Protein AF-A0A9P1CWL3-F1 (afdb_monomer_lite)

Sequ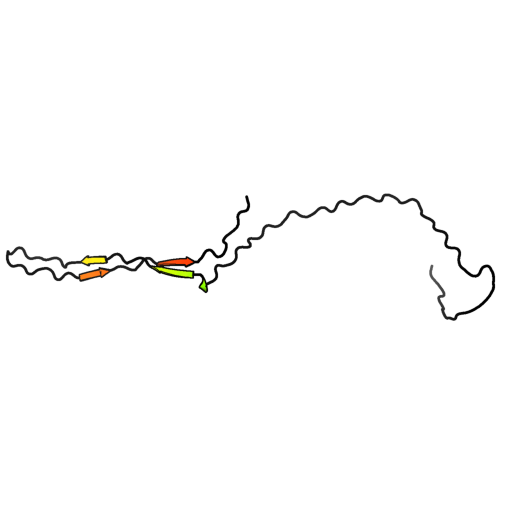ence (109 aa):
QRHPWFAAKAGQQADADSDCHPKCAWDCGEPECSKSCKAVCQPPKCFTACNKPQEQDCRHVCKDPKCAVVCPAQNCESEHCPPPDCETVCGEPVCHLECGQSHGVRDHL

Radius of gyration: 47.69 Å; chains: 1; bounding box: 66×41×135 Å

Structure (mmCIF, N/CA/C/O backbone):
data_AF-A0A9P1CWL3-F1
#
_entry.id   AF-A0A9P1CWL3-F1
#
loop_
_atom_site.group_PDB
_atom_site.id
_atom_site.type_symbol
_atom_site.label_atom_id
_atom_site.label_alt_id
_atom_site.label_comp_id
_atom_site.label_asym_id
_atom_site.label_entity_id
_atom_site.label_seq_id
_atom_site.pdbx_PDB_ins_code
_atom_site.Cartn_x
_atom_site.Cartn_y
_atom_site.Cartn_z
_atom_site.occupancy
_atom_site.B_iso_or_equiv
_atom_site.auth_seq_id
_atom_site.auth_comp_id
_atom_site.auth_asym_id
_atom_site.auth_atom_id
_atom_site.pdbx_PDB_model_num
ATOM 1 N N . GLN A 1 1 ? -25.200 31.271 81.324 1.00 38.81 1 GLN A N 1
ATOM 2 C CA . GLN A 1 1 ? -23.869 30.741 80.952 1.00 38.81 1 GLN A CA 1
ATOM 3 C C . GLN A 1 1 ? -23.754 29.343 81.553 1.00 38.81 1 GLN A C 1
ATOM 5 O O . GLN A 1 1 ? -24.234 29.187 82.665 1.00 38.81 1 GLN A O 1
ATOM 10 N N . ARG A 1 2 ? -23.202 28.369 80.804 1.00 42.53 2 ARG A N 1
ATOM 11 C CA . ARG A 1 2 ? -22.464 27.161 81.261 1.00 42.53 2 ARG A CA 1
ATOM 12 C C . ARG A 1 2 ? -22.449 26.936 82.799 1.00 42.53 2 ARG A C 1
ATOM 14 O O . ARG A 1 2 ? -21.961 27.807 83.507 1.00 42.53 2 ARG A O 1
ATOM 21 N N . HIS A 1 3 ? -22.851 25.784 83.350 1.00 42.88 3 HIS A N 1
ATOM 22 C CA . HIS A 1 3 ? -22.120 24.509 83.192 1.00 42.88 3 HIS A CA 1
ATOM 23 C C . HIS A 1 3 ? -22.843 23.271 83.798 1.00 42.88 3 HIS A C 1
ATOM 25 O O . HIS A 1 3 ? -23.874 23.445 84.442 1.00 42.88 3 HIS A O 1
ATOM 31 N N . PRO A 1 4 ? -22.349 22.034 83.549 1.00 60.41 4 PRO A N 1
ATOM 32 C CA . PRO A 1 4 ? -23.068 20.771 83.768 1.00 60.41 4 PRO A CA 1
ATOM 33 C C . PRO A 1 4 ? -22.720 20.141 85.127 1.00 60.41 4 PRO A C 1
ATOM 35 O O . PRO A 1 4 ? -21.962 20.729 85.886 1.00 60.41 4 PRO A O 1
ATOM 38 N N . TRP A 1 5 ? -23.126 18.886 85.354 1.00 45.34 5 TRP A N 1
ATOM 39 C CA . TRP A 1 5 ? -22.224 17.883 85.944 1.00 45.34 5 TRP A CA 1
ATOM 40 C C . TRP A 1 5 ? -22.620 16.470 85.481 1.00 45.34 5 TRP A C 1
ATOM 42 O O . TRP A 1 5 ? -23.557 15.863 85.990 1.00 45.34 5 TRP A O 1
ATOM 52 N N . PHE A 1 6 ? -21.909 15.951 84.475 1.00 54.50 6 PHE A N 1
ATOM 53 C CA . PHE A 1 6 ? -21.945 14.527 84.142 1.00 54.50 6 PHE A CA 1
ATOM 54 C C . PHE A 1 6 ? -21.059 13.764 85.133 1.00 54.50 6 PHE A C 1
ATOM 56 O O . PHE A 1 6 ? -19.874 14.070 85.244 1.00 54.50 6 PHE A O 1
ATOM 63 N N . ALA A 1 7 ? -21.592 12.718 85.760 1.00 45.28 7 ALA A N 1
ATOM 64 C CA . ALA A 1 7 ? -20.805 11.627 86.330 1.00 45.28 7 ALA A CA 1
ATOM 65 C C . ALA A 1 7 ? -21.642 10.342 86.259 1.00 45.28 7 ALA A C 1
ATOM 67 O O . ALA A 1 7 ? -22.795 10.330 86.680 1.00 45.28 7 ALA A O 1
ATOM 68 N N . ALA A 1 8 ? -21.090 9.279 85.676 1.00 60.75 8 ALA A N 1
ATOM 69 C CA . ALA A 1 8 ? -21.803 8.028 85.411 1.00 60.75 8 ALA A CA 1
ATOM 70 C C . ALA A 1 8 ? -21.158 6.841 86.139 1.00 60.75 8 ALA A C 1
ATOM 72 O O . ALA A 1 8 ? -19.950 6.880 86.371 1.00 60.75 8 ALA A O 1
ATOM 73 N N . LYS A 1 9 ? -21.971 5.793 86.387 1.00 47.41 9 LYS A N 1
ATOM 74 C CA . LYS A 1 9 ? -21.689 4.345 86.623 1.00 47.41 9 LYS A CA 1
ATOM 75 C C . LYS A 1 9 ? -22.534 3.815 87.803 1.00 47.41 9 LYS A C 1
ATOM 77 O O . LYS A 1 9 ? -22.712 4.546 88.763 1.00 47.41 9 LYS A O 1
ATOM 82 N N . ALA A 1 10 ? -22.991 2.559 87.871 1.00 48.41 10 ALA A N 1
ATOM 83 C CA . ALA A 1 10 ? -23.353 1.528 86.877 1.00 48.41 10 ALA A CA 1
ATOM 84 C C . ALA A 1 10 ? -23.975 0.327 87.643 1.00 48.41 10 ALA A C 1
ATOM 86 O O . ALA A 1 10 ? -23.469 0.018 88.717 1.00 48.41 10 ALA A O 1
ATOM 87 N N . GLY A 1 11 ? -24.967 -0.394 87.088 1.00 41.88 11 GLY A N 1
ATOM 88 C CA . GLY A 1 11 ? -25.319 -1.757 87.554 1.00 41.88 11 GLY A CA 1
ATOM 89 C C . GLY A 1 11 ? -26.810 -2.129 87.690 1.00 41.88 11 GLY A C 1
ATOM 90 O O . GLY A 1 11 ? -27.489 -1.650 88.590 1.00 41.88 11 GLY A O 1
ATOM 91 N N . GLN A 1 12 ? -27.257 -3.052 86.824 1.00 48.59 12 GLN A N 1
ATOM 92 C CA . GLN A 1 12 ? -28.286 -4.109 87.007 1.00 48.59 12 GLN A CA 1
ATOM 93 C C . GLN A 1 12 ? -28.410 -4.672 88.456 1.00 48.59 12 GLN A C 1
ATOM 95 O O . GLN A 1 12 ? -27.412 -4.644 89.168 1.00 48.59 12 GLN A O 1
ATOM 100 N N . GLN A 1 13 ? -29.437 -5.412 88.924 1.00 51.81 13 GLN A N 1
ATOM 101 C CA . GLN A 1 13 ? -30.884 -5.698 88.663 1.00 51.81 13 GLN A CA 1
ATOM 102 C C . GLN A 1 13 ? -31.193 -6.979 89.513 1.00 51.81 13 GLN A C 1
ATOM 104 O O . GLN A 1 13 ? -30.252 -7.722 89.783 1.00 51.81 13 GLN A O 1
ATOM 109 N N . ALA A 1 14 ? -32.376 -7.378 89.999 1.00 47.44 14 ALA A N 1
ATOM 110 C CA . ALA A 1 14 ? -33.790 -6.962 89.915 1.00 47.44 14 ALA A CA 1
ATOM 111 C C . ALA A 1 14 ? -34.388 -6.924 91.365 1.00 47.44 14 ALA A C 1
ATOM 113 O O . ALA A 1 14 ? -33.604 -6.769 92.297 1.00 47.44 14 ALA A O 1
ATOM 114 N N . ASP A 1 15 ? -35.684 -7.036 91.704 1.00 47.91 15 ASP A N 1
ATOM 115 C CA . ASP A 1 15 ? -36.959 -7.204 90.978 1.00 47.91 15 ASP A CA 1
ATOM 116 C C . ASP A 1 15 ? -38.079 -6.565 91.833 1.00 47.91 15 ASP A C 1
ATOM 118 O O . ASP A 1 15 ? -38.068 -6.714 93.058 1.00 47.91 15 ASP A O 1
ATOM 122 N N . ALA A 1 16 ? -39.020 -5.846 91.220 1.00 49.38 16 ALA A N 1
ATOM 123 C CA . ALA A 1 16 ? -40.204 -5.320 91.897 1.00 49.38 16 ALA A CA 1
ATOM 124 C C . ALA A 1 16 ? -41.386 -5.370 90.926 1.00 49.3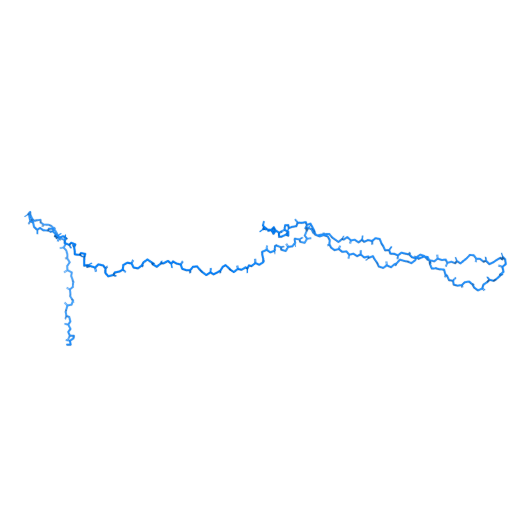8 16 ALA A C 1
ATOM 126 O O . ALA A 1 16 ? -41.456 -4.620 89.952 1.00 49.38 16 ALA A O 1
ATOM 127 N N . ASP A 1 17 ? -42.285 -6.309 91.204 1.00 57.16 17 ASP A N 1
ATOM 128 C CA . ASP A 1 17 ? -43.541 -6.499 90.496 1.00 57.16 17 ASP A CA 1
ATOM 129 C C . ASP A 1 17 ? -44.369 -5.199 90.460 1.00 57.16 17 ASP A C 1
ATOM 131 O O . ASP A 1 17 ? -44.503 -4.498 91.464 1.00 57.16 17 ASP A O 1
ATOM 135 N N . SER A 1 18 ? -44.949 -4.913 89.292 1.00 61.22 18 SER A N 1
ATOM 136 C CA . SER A 1 18 ? -45.653 -3.676 88.904 1.00 61.22 18 SER A CA 1
ATOM 137 C C . SER A 1 18 ? -44.816 -2.370 88.802 1.00 61.22 18 SER A C 1
ATOM 139 O O . SER A 1 18 ? -44.186 -1.903 89.739 1.00 61.22 18 SER A O 1
ATOM 141 N N . ASP A 1 19 ? -44.899 -1.731 87.622 1.00 63.59 19 ASP A N 1
ATOM 142 C CA . ASP A 1 19 ? -44.419 -0.367 87.284 1.00 63.59 19 ASP A CA 1
ATOM 143 C C . ASP A 1 19 ? -42.902 -0.118 87.058 1.00 63.59 19 ASP A C 1
ATOM 145 O O . ASP A 1 19 ? -42.446 1.022 87.071 1.00 63.59 19 ASP A O 1
ATOM 149 N N . CYS A 1 20 ? -42.105 -1.147 86.729 1.00 56.62 20 CYS A N 1
ATOM 150 C CA . CYS A 1 20 ? -40.675 -0.985 86.373 1.00 56.62 20 CYS A CA 1
ATOM 151 C C . CYS A 1 20 ? -40.326 -0.925 84.864 1.00 56.62 20 CYS A C 1
ATOM 153 O O . CYS A 1 20 ? -39.148 -0.811 84.523 1.00 56.62 20 CYS A O 1
ATOM 155 N N . HIS A 1 21 ? -41.297 -0.972 83.944 1.00 61.19 21 HIS A N 1
ATOM 156 C CA . HIS A 1 21 ? -41.040 -0.855 82.497 1.00 61.19 21 HIS A CA 1
ATOM 157 C C . HIS A 1 21 ? -41.501 0.509 81.950 1.00 61.19 21 HIS A C 1
ATOM 159 O O . HIS A 1 21 ? -42.667 0.864 82.140 1.00 61.19 21 HIS A O 1
ATOM 165 N N . PRO A 1 22 ? -40.642 1.276 81.244 1.00 61.88 22 PRO A N 1
ATOM 166 C CA . PRO A 1 22 ? -41.016 2.590 80.731 1.00 61.88 22 PRO A CA 1
ATOM 167 C C . PRO A 1 22 ? -42.110 2.469 79.665 1.00 61.88 22 PRO A C 1
ATOM 169 O O . PRO A 1 22 ? -41.971 1.738 78.684 1.00 61.88 22 PRO A O 1
ATOM 172 N N . LYS A 1 23 ? -43.202 3.220 79.836 1.00 69.81 23 LYS A N 1
ATOM 173 C CA . LYS A 1 23 ? -44.286 3.288 78.850 1.00 69.81 23 LYS A CA 1
ATOM 174 C C . LYS A 1 23 ? -43.893 4.255 77.737 1.00 69.81 23 LYS A C 1
ATOM 176 O O . LYS A 1 23 ? -43.918 5.468 77.928 1.00 69.81 23 LYS A O 1
ATOM 181 N N . CYS A 1 24 ? -43.527 3.719 76.576 1.00 68.62 24 CYS A N 1
ATOM 182 C CA . CYS A 1 24 ? -43.246 4.524 75.391 1.00 68.62 24 CYS A CA 1
ATOM 183 C C . CYS A 1 24 ? -44.527 5.212 74.899 1.00 68.62 24 CYS A C 1
ATOM 185 O O . CYS A 1 24 ? -45.464 4.540 74.469 1.00 68.62 24 CYS A O 1
ATOM 187 N N . ALA A 1 25 ? -44.546 6.544 74.922 1.00 68.62 25 ALA A N 1
ATOM 188 C CA . ALA A 1 25 ? -45.522 7.348 74.200 1.00 68.62 25 ALA A CA 1
ATOM 189 C C . ALA A 1 25 ? -44.903 7.801 72.872 1.00 68.62 25 ALA A C 1
ATOM 191 O O . ALA A 1 25 ? -43.782 8.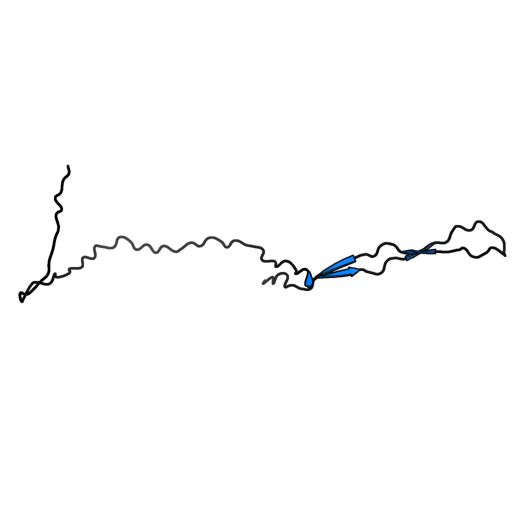310 72.854 1.00 68.62 25 ALA A O 1
ATOM 192 N N . TRP A 1 26 ? -45.627 7.611 71.771 1.00 61.81 26 TRP A N 1
ATOM 193 C CA . TRP A 1 26 ? -45.235 8.117 70.459 1.00 61.81 26 TRP A CA 1
ATOM 194 C C . TRP A 1 26 ? -45.965 9.431 70.207 1.00 61.81 26 TRP A C 1
ATOM 196 O O . TRP A 1 26 ? -47.176 9.426 69.996 1.00 61.81 26 TRP A O 1
ATOM 206 N N . ASP A 1 27 ? -45.228 10.539 70.225 1.00 65.69 27 ASP A N 1
ATOM 207 C CA . ASP A 1 27 ? -45.702 11.801 69.668 1.00 65.69 27 ASP A CA 1
ATOM 208 C C . ASP A 1 27 ? -45.222 11.904 68.218 1.00 65.69 27 ASP A C 1
ATOM 210 O O . ASP A 1 27 ? -44.023 11.976 67.940 1.00 65.69 27 ASP A O 1
ATOM 214 N N . CYS A 1 28 ? -46.169 11.856 67.287 1.00 61.19 28 CYS A N 1
ATOM 215 C CA . CYS A 1 28 ? -45.927 12.198 65.896 1.00 61.19 28 CYS A CA 1
ATOM 216 C C . CYS A 1 28 ? -46.397 13.636 65.683 1.00 61.19 28 CYS A C 1
ATOM 218 O O . CYS A 1 28 ? -47.505 13.848 65.189 1.00 61.19 28 CYS A O 1
ATOM 220 N N . GLY A 1 29 ? -45.559 14.607 66.058 1.00 66.06 29 GLY A N 1
ATOM 221 C CA . GLY A 1 29 ? -45.770 16.007 65.693 1.00 66.06 29 GLY A CA 1
ATOM 222 C C . GLY A 1 29 ? -46.044 16.158 64.191 1.00 66.06 29 GLY A C 1
ATOM 223 O O . GLY A 1 29 ? -45.541 15.377 63.377 1.00 66.06 29 GLY A O 1
ATOM 224 N N . GLU A 1 30 ? -46.874 17.137 63.826 1.00 66.44 30 GLU A N 1
ATOM 225 C CA . GLU A 1 30 ? -47.387 17.283 62.461 1.00 66.44 30 GLU A CA 1
ATOM 226 C C . GLU A 1 30 ? -46.249 17.353 61.422 1.00 66.44 30 GLU A C 1
ATOM 228 O O . GLU A 1 30 ? -45.390 18.238 61.499 1.00 66.44 30 GLU A O 1
ATOM 233 N N . PRO A 1 31 ? -46.201 16.424 60.445 1.00 64.25 31 PRO A N 1
ATOM 234 C CA . PRO A 1 31 ? -45.110 16.373 59.486 1.00 64.25 31 PRO A CA 1
ATOM 235 C C . PRO A 1 31 ? -45.247 17.498 58.454 1.00 64.25 31 PRO A C 1
ATOM 237 O O . PRO A 1 31 ? -45.925 17.356 57.433 1.00 64.25 31 PRO A O 1
ATOM 240 N N . GLU A 1 32 ? -44.538 18.599 58.700 1.00 64.88 32 GLU A N 1
ATOM 241 C CA . GLU A 1 32 ? -44.274 19.675 57.738 1.00 64.88 32 GLU A CA 1
ATOM 242 C C . GLU A 1 32 ? -43.668 19.110 56.432 1.00 64.88 32 GLU A C 1
ATOM 244 O O . GLU A 1 32 ? -42.458 18.948 56.278 1.00 64.88 32 GLU A O 1
ATOM 249 N N . CYS A 1 33 ? -44.546 18.826 55.466 1.00 62.44 33 CYS A N 1
ATOM 250 C CA . CYS A 1 33 ? -44.269 18.520 54.061 1.00 62.44 33 CYS A CA 1
ATOM 251 C C . CYS A 1 33 ? -43.217 17.429 53.749 1.00 62.44 33 CYS A C 1
ATOM 253 O O . CYS A 1 33 ? -42.059 17.721 53.439 1.00 62.44 33 CYS A O 1
ATOM 255 N N . SER A 1 34 ? -43.673 16.188 53.541 1.00 62.19 34 SER A N 1
ATOM 256 C CA . SER A 1 34 ? -42.934 15.188 52.751 1.00 62.19 34 SER A CA 1
ATOM 257 C C . SER A 1 34 ? -42.927 15.554 51.252 1.00 62.19 34 SER A C 1
ATOM 259 O O . SER A 1 34 ? -43.635 14.950 50.439 1.00 62.19 34 SER A O 1
ATOM 261 N N . LYS A 1 35 ? -42.152 16.574 50.857 1.00 62.31 35 LYS A N 1
ATOM 262 C CA . LYS A 1 35 ? -42.005 16.950 49.441 1.00 62.31 35 LYS A CA 1
ATOM 263 C C . LYS A 1 35 ? -41.343 15.800 48.684 1.00 62.31 35 LYS A C 1
ATOM 265 O O . LYS A 1 35 ? -40.185 15.471 48.924 1.00 62.31 35 LYS A O 1
ATOM 270 N N . SER A 1 36 ? -42.086 15.193 47.758 1.00 67.81 36 SER A N 1
ATOM 271 C CA . SER A 1 36 ? -41.579 14.135 46.883 1.00 67.81 36 SER A CA 1
ATOM 272 C C . SER A 1 36 ? -40.530 14.707 45.924 1.00 67.81 36 SER A C 1
ATOM 274 O O . SER A 1 36 ? -40.847 15.238 44.858 1.00 67.81 36 SER A O 1
ATOM 276 N N . CYS A 1 37 ? -39.263 14.627 46.323 1.00 66.75 37 CYS A N 1
ATOM 277 C CA . CYS A 1 37 ? -38.133 14.995 45.483 1.00 66.75 37 CYS A CA 1
ATOM 278 C C . CYS A 1 37 ? -37.965 13.956 44.369 1.00 66.75 37 CYS A C 1
ATOM 280 O O . CYS A 1 37 ? -37.389 12.889 44.580 1.00 66.75 37 CYS A O 1
ATOM 282 N N . LYS A 1 38 ? -38.449 14.269 43.162 1.00 72.69 38 LYS A N 1
ATOM 283 C CA . LYS A 1 38 ? -38.110 13.490 41.965 1.00 72.69 38 LYS A CA 1
ATOM 284 C C . LYS A 1 38 ? -36.628 13.686 41.652 1.00 72.69 38 LYS A C 1
ATOM 286 O O . LYS A 1 38 ? -36.187 14.815 41.446 1.00 72.69 38 LYS A O 1
ATOM 291 N N . ALA A 1 39 ? -35.868 12.594 41.603 1.00 75.31 39 ALA A N 1
ATOM 292 C CA . ALA A 1 39 ? -34.474 12.636 41.182 1.00 75.31 39 ALA A CA 1
ATOM 293 C C . ALA A 1 39 ? -34.384 13.109 39.721 1.00 75.31 39 ALA A C 1
ATOM 295 O O . ALA A 1 39 ? -35.002 12.522 38.834 1.00 75.31 39 ALA A O 1
ATOM 296 N N . VAL A 1 40 ? -33.613 14.170 39.475 1.00 81.62 40 VAL A N 1
ATOM 297 C CA . VAL A 1 40 ? -33.326 14.660 38.121 1.00 81.62 40 VAL A CA 1
ATOM 298 C C . VAL A 1 40 ? -32.017 14.029 37.661 1.00 81.62 40 VAL A C 1
ATOM 300 O O . VAL A 1 40 ? -30.940 14.391 38.134 1.00 81.62 40 VAL A O 1
ATOM 303 N N . CYS A 1 41 ? -32.106 13.061 36.751 1.00 83.25 41 CYS A N 1
ATOM 304 C CA . CYS A 1 41 ? -30.930 12.467 36.126 1.00 83.25 41 CYS A CA 1
ATOM 305 C C . CYS A 1 41 ? -30.213 13.496 35.240 1.00 83.25 41 CYS A C 1
ATOM 307 O O . CYS A 1 41 ? -30.849 14.279 34.537 1.00 83.25 41 CYS A O 1
ATOM 309 N N . GLN A 1 42 ? -28.879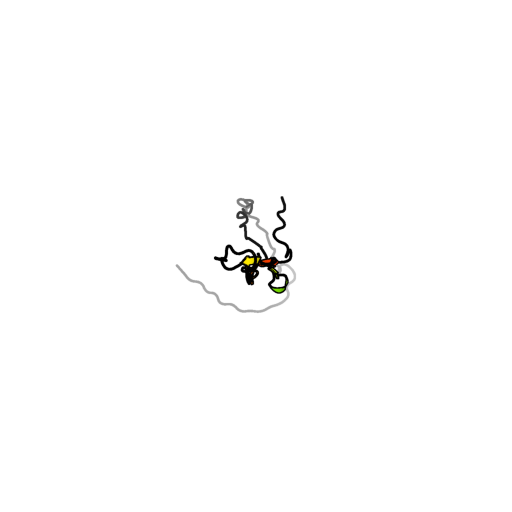 13.464 35.242 1.00 86.38 42 GLN A N 1
ATOM 310 C CA . GLN A 1 42 ? -28.093 14.168 34.230 1.00 86.38 42 GLN A CA 1
ATOM 311 C C . GLN A 1 42 ? -28.305 13.513 32.852 1.00 86.38 42 GLN A C 1
ATOM 313 O O . GLN A 1 42 ? -28.479 12.291 32.796 1.00 86.38 42 GLN A O 1
ATOM 318 N N . PRO A 1 43 ? -28.257 14.279 31.745 1.00 87.94 43 PRO A N 1
ATOM 319 C CA . PRO A 1 43 ? -28.271 13.712 30.401 1.00 87.94 43 PRO A CA 1
ATOM 320 C C . PRO A 1 43 ? -27.144 12.681 30.205 1.00 87.94 43 PRO A C 1
ATOM 322 O O . PRO A 1 43 ? -26.049 12.863 30.753 1.00 87.94 43 PRO A O 1
ATOM 325 N N . PRO A 1 44 ? -27.371 11.611 29.422 1.00 82.50 44 PRO A N 1
ATOM 326 C CA . PRO A 1 44 ? -26.338 10.623 29.142 1.00 82.50 44 PRO A CA 1
ATOM 327 C C . PRO A 1 44 ? -25.171 11.268 28.386 1.00 82.50 44 PRO A C 1
ATOM 329 O O . PRO A 1 44 ? -25.364 12.039 27.447 1.00 82.50 44 PRO A O 1
ATOM 332 N N . LYS A 1 45 ? -23.941 10.929 28.783 1.00 89.19 45 LYS A N 1
ATOM 333 C CA . LYS A 1 45 ? -22.733 11.304 28.041 1.00 89.19 45 LYS A CA 1
ATOM 334 C C . LYS A 1 45 ? -22.432 10.226 27.007 1.00 89.19 45 LYS A C 1
ATOM 336 O O . LYS A 1 45 ? -22.233 9.070 27.375 1.00 89.19 45 LYS A O 1
ATOM 341 N N . CYS A 1 46 ? -22.360 10.604 25.736 1.00 83.31 46 CYS A N 1
ATOM 342 C CA . CYS A 1 46 ? -21.898 9.707 24.682 1.00 83.31 46 CYS A CA 1
ATOM 343 C C . CYS A 1 46 ? -20.403 9.402 24.858 1.00 83.31 46 CYS A C 1
ATOM 345 O O . CYS A 1 46 ? -19.611 10.304 25.137 1.00 83.31 46 CYS A O 1
ATOM 347 N N . PHE A 1 47 ? -20.015 8.145 24.651 1.00 76.88 47 PHE A N 1
ATOM 348 C CA . PHE A 1 47 ? -18.620 7.726 24.536 1.00 76.88 47 PHE A CA 1
ATOM 349 C C . PHE A 1 47 ? -18.478 6.756 23.360 1.00 76.88 47 PHE A C 1
ATOM 351 O O . PHE A 1 47 ? -19.328 5.892 23.148 1.00 76.88 47 PHE A O 1
ATOM 358 N N . THR A 1 48 ? -17.407 6.901 22.583 1.00 74.94 48 THR A N 1
ATOM 359 C CA . THR A 1 48 ? -17.168 6.065 21.403 1.00 74.94 48 THR A CA 1
ATOM 360 C C . THR A 1 48 ? -16.533 4.742 21.823 1.00 74.94 48 THR A C 1
ATOM 362 O O . THR A 1 48 ? -15.331 4.671 22.065 1.00 74.94 48 THR A O 1
ATOM 365 N N . ALA A 1 49 ? -17.339 3.683 21.904 1.00 68.06 49 ALA A N 1
ATOM 366 C CA . ALA A 1 49 ? -16.914 2.337 22.295 1.00 68.06 49 ALA A CA 1
ATOM 367 C C . ALA A 1 49 ? -16.374 1.494 21.118 1.00 68.06 49 ALA A C 1
ATOM 369 O O . ALA A 1 49 ? -16.648 0.298 21.021 1.00 68.06 49 ALA A O 1
ATOM 370 N N . CYS A 1 50 ? -15.625 2.105 20.196 1.00 72.25 50 CYS A N 1
ATOM 371 C CA . CYS A 1 50 ? -14.992 1.364 19.107 1.00 72.25 50 CYS A CA 1
ATOM 372 C C . CYS A 1 50 ? -13.815 0.552 19.657 1.00 72.25 50 CYS A C 1
ATOM 374 O O . CYS A 1 50 ? -12.788 1.118 20.039 1.00 72.25 50 CYS A O 1
ATOM 376 N N . ASN A 1 51 ? -13.944 -0.775 19.659 1.00 70.12 51 ASN A N 1
ATOM 377 C CA . ASN A 1 51 ? -12.793 -1.651 19.846 1.00 70.12 51 ASN A CA 1
ATOM 378 C C . ASN A 1 51 ? -11.780 -1.367 18.732 1.00 70.12 51 ASN A C 1
ATOM 380 O O . ASN A 1 51 ? -12.144 -1.310 17.557 1.00 70.12 51 ASN A O 1
ATOM 384 N N . LYS A 1 52 ? -10.505 -1.195 19.095 1.00 70.62 52 LYS A N 1
ATOM 385 C CA . LYS A 1 52 ? -9.436 -1.169 18.092 1.00 70.62 52 LYS A CA 1
ATOM 386 C C . LYS A 1 52 ? -9.424 -2.529 17.382 1.00 70.62 52 LYS A C 1
ATOM 388 O O . LYS A 1 52 ? -9.486 -3.541 18.093 1.00 70.62 52 LYS A O 1
ATOM 393 N N . PRO A 1 53 ? -9.331 -2.571 16.038 1.00 70.44 53 PRO A N 1
ATOM 394 C CA . PRO A 1 53 ? -9.121 -3.830 15.342 1.00 70.44 53 PRO A CA 1
ATOM 395 C C . PRO A 1 53 ? -7.869 -4.486 15.914 1.00 70.44 53 PRO A C 1
ATOM 397 O O . PRO A 1 53 ? -6.875 -3.812 16.201 1.00 70.44 53 PRO A O 1
ATOM 400 N N . GLN A 1 54 ? -7.960 -5.784 16.164 1.00 79.12 54 GLN A N 1
ATOM 401 C CA . GLN A 1 54 ? -6.828 -6.542 16.658 1.00 79.12 54 GLN A CA 1
ATOM 402 C C . GLN A 1 54 ? -5.814 -6.704 15.526 1.00 79.12 54 GLN A C 1
ATOM 404 O O . GLN A 1 54 ? -6.199 -7.001 14.399 1.00 79.12 54 GLN A O 1
ATOM 409 N N . GLU A 1 55 ? -4.524 -6.524 15.807 1.00 78.12 55 GLU A N 1
ATOM 410 C CA . GLU A 1 55 ? -3.488 -6.574 14.767 1.00 78.12 55 GLU A CA 1
ATOM 411 C C . GLU A 1 55 ? -3.430 -7.956 14.094 1.00 78.12 55 GLU A C 1
ATOM 413 O O . GLU A 1 55 ? -3.273 -8.045 12.879 1.00 78.12 55 GLU A O 1
ATOM 418 N N . GLN A 1 56 ? -3.689 -9.026 14.856 1.00 82.00 56 GLN A N 1
ATOM 419 C CA . GLN A 1 56 ? -3.804 -10.394 14.342 1.00 82.00 56 GLN A CA 1
ATOM 420 C C . GLN A 1 56 ? -5.007 -10.635 13.408 1.00 82.00 56 GLN A C 1
ATOM 422 O O . GLN A 1 56 ? -4.991 -11.607 12.655 1.00 82.00 56 GLN A O 1
ATOM 427 N N . ASP A 1 57 ? -6.022 -9.763 13.422 1.00 83.00 57 ASP A N 1
ATOM 428 C CA . ASP A 1 57 ? -7.167 -9.832 12.501 1.00 83.00 57 ASP A CA 1
ATOM 429 C C . ASP A 1 57 ? -6.897 -9.062 11.192 1.00 83.00 57 ASP A C 1
ATOM 431 O O . ASP A 1 57 ? -7.752 -9.030 10.302 1.00 83.00 57 ASP A O 1
ATOM 435 N N . CYS A 1 58 ? -5.726 -8.426 11.062 1.00 85.31 58 CYS A N 1
ATOM 436 C CA . CYS A 1 58 ? -5.333 -7.615 9.917 1.00 85.31 58 CYS A CA 1
ATOM 437 C C . CYS A 1 58 ? -4.282 -8.311 9.043 1.00 85.31 58 CYS A C 1
ATOM 439 O O . CYS A 1 58 ? -3.280 -8.833 9.526 1.00 85.31 58 CYS A O 1
ATOM 441 N N . ARG A 1 59 ? -4.469 -8.254 7.719 1.00 90.75 59 ARG A N 1
ATOM 442 C CA . ARG A 1 59 ? -3.473 -8.681 6.723 1.00 90.75 59 ARG A CA 1
ATOM 443 C C . ARG A 1 59 ? -3.111 -7.536 5.784 1.00 90.75 59 ARG A C 1
ATOM 445 O O . ARG A 1 59 ? -3.974 -6.764 5.372 1.00 90.75 59 ARG A O 1
ATOM 452 N N . HIS A 1 60 ? -1.845 -7.457 5.393 1.00 91.69 60 HIS A N 1
ATOM 453 C CA . HIS A 1 60 ? -1.433 -6.612 4.275 1.00 91.69 60 HIS A CA 1
ATOM 454 C C . HIS A 1 60 ? -1.805 -7.308 2.963 1.00 91.69 60 HIS A C 1
ATOM 456 O O . HIS A 1 60 ? -1.419 -8.455 2.738 1.00 91.69 60 HIS A O 1
ATOM 462 N N . VAL A 1 61 ? -2.558 -6.620 2.108 1.00 93.81 61 VAL A N 1
ATOM 463 C CA . VAL A 1 61 ? -2.950 -7.098 0.780 1.00 93.81 61 VAL A CA 1
ATOM 464 C C . VAL A 1 61 ? -2.403 -6.130 -0.253 1.00 93.81 61 VAL A C 1
ATOM 466 O O . VAL A 1 61 ? -2.714 -4.943 -0.228 1.00 93.81 61 VAL A O 1
ATOM 469 N N . CYS A 1 62 ? -1.582 -6.642 -1.161 1.00 96.50 62 CYS A N 1
ATOM 470 C CA . CYS A 1 62 ? -1.001 -5.881 -2.257 1.00 96.50 62 CYS A CA 1
ATOM 471 C C . CYS A 1 62 ? -1.616 -6.323 -3.582 1.00 96.50 62 CYS A C 1
ATOM 473 O O . CYS A 1 62 ? -1.845 -7.513 -3.801 1.00 96.50 62 CYS A O 1
ATOM 475 N N . LYS A 1 63 ? -1.886 -5.361 -4.464 1.00 95.56 63 LYS A N 1
ATOM 476 C CA . LYS A 1 63 ? -2.264 -5.620 -5.858 1.00 95.56 63 LYS A CA 1
ATOM 477 C C . LYS A 1 63 ? -1.011 -5.814 -6.703 1.00 95.56 63 LYS A C 1
ATOM 479 O O . LYS A 1 63 ? 0.022 -5.216 -6.402 1.00 95.56 63 LYS A O 1
ATOM 484 N N . ASP A 1 64 ? -1.137 -6.571 -7.790 1.00 96.25 64 ASP A N 1
ATOM 485 C CA . ASP A 1 64 ? -0.053 -6.729 -8.760 1.00 96.25 64 ASP A CA 1
ATOM 486 C C . ASP A 1 64 ? 0.440 -5.357 -9.258 1.00 96.25 64 ASP A C 1
ATOM 488 O O . ASP A 1 64 ? -0.383 -4.480 -9.576 1.00 96.25 64 ASP A O 1
ATOM 492 N N . PRO A 1 65 ? 1.766 -5.145 -9.331 1.00 96.88 65 PRO A N 1
ATOM 493 C CA . PRO A 1 65 ? 2.332 -3.894 -9.804 1.00 96.88 65 PRO A CA 1
ATOM 494 C C . PRO A 1 65 ? 1.991 -3.661 -11.278 1.00 96.88 65 PRO A C 1
ATOM 496 O O . PRO A 1 65 ? 1.762 -4.589 -12.058 1.00 96.88 65 PRO A O 1
ATOM 499 N N . LYS A 1 66 ? 1.977 -2.392 -11.694 1.00 97.12 66 LYS A N 1
ATOM 500 C CA . LYS A 1 66 ? 1.880 -2.056 -13.117 1.00 97.12 66 LYS A CA 1
ATOM 501 C C . LYS A 1 66 ? 3.263 -2.152 -13.746 1.00 97.12 66 LYS A C 1
ATOM 503 O O . LYS A 1 66 ? 4.179 -1.450 -13.328 1.00 97.12 66 LYS A O 1
ATOM 508 N N . CYS A 1 67 ? 3.383 -3.022 -14.743 1.00 97.44 67 CYS A N 1
ATOM 509 C CA . CYS A 1 67 ? 4.600 -3.220 -15.516 1.00 97.44 67 CYS A CA 1
ATOM 510 C C . CYS A 1 67 ? 4.439 -2.674 -16.935 1.00 97.44 67 CYS A C 1
ATOM 512 O O . CYS A 1 67 ? 3.347 -2.723 -17.506 1.00 97.44 67 CYS A O 1
ATOM 514 N N . ALA A 1 68 ? 5.536 -2.182 -17.500 1.00 96.69 68 ALA A N 1
ATOM 515 C CA . ALA A 1 68 ? 5.638 -1.739 -18.881 1.00 96.69 68 ALA A CA 1
ATOM 516 C C . ALA A 1 68 ? 6.894 -2.341 -19.522 1.00 96.69 68 ALA A C 1
ATOM 518 O O . ALA A 1 68 ? 7.920 -2.502 -18.862 1.00 96.69 68 ALA A O 1
ATOM 519 N N . VAL A 1 69 ? 6.814 -2.653 -20.815 1.00 97.12 69 VAL A N 1
ATOM 520 C CA . VAL A 1 69 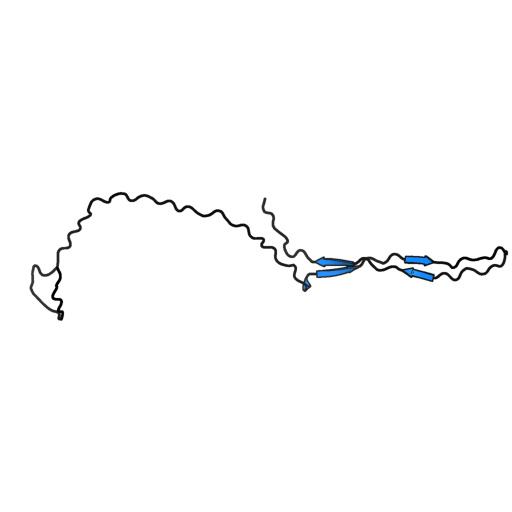? 7.993 -3.006 -21.612 1.00 97.12 69 VAL A CA 1
ATOM 521 C C . VAL A 1 69 ? 8.610 -1.709 -22.119 1.00 97.12 69 VAL A C 1
ATOM 523 O O . VAL A 1 69 ? 7.936 -0.925 -22.790 1.00 97.12 69 VAL A O 1
ATOM 526 N N . VAL A 1 70 ? 9.874 -1.473 -21.780 1.00 95.44 70 VAL A N 1
ATOM 527 C CA . VAL A 1 70 ? 10.641 -0.294 -22.183 1.00 95.44 70 VAL A CA 1
ATOM 528 C C . VAL A 1 70 ? 11.728 -0.748 -23.147 1.00 95.44 70 VAL A C 1
ATOM 530 O O . VAL A 1 70 ? 12.612 -1.520 -22.789 1.00 95.44 70 VAL A O 1
ATOM 533 N N . CYS A 1 71 ? 11.650 -0.267 -24.383 1.00 94.25 71 CYS A N 1
ATOM 534 C CA . CYS A 1 71 ? 12.641 -0.528 -25.420 1.00 94.25 71 CYS A CA 1
ATOM 535 C C . CYS A 1 71 ? 13.516 0.722 -25.622 1.00 94.25 71 CYS A C 1
ATOM 537 O O . CYS A 1 71 ? 12.964 1.826 -25.702 1.00 94.25 71 CYS A O 1
ATOM 539 N N . PRO A 1 72 ? 14.849 0.596 -25.748 1.00 91.31 72 PRO A N 1
ATOM 540 C CA . PRO A 1 72 ? 15.710 1.712 -26.117 1.00 91.31 72 PRO A CA 1
ATOM 541 C C . PRO A 1 72 ? 15.370 2.198 -27.531 1.00 91.31 72 PRO A C 1
ATOM 543 O O . PRO A 1 72 ? 15.059 1.400 -28.418 1.00 91.31 72 PRO A O 1
ATOM 546 N N . ALA A 1 73 ? 15.453 3.513 -27.749 1.00 86.69 73 ALA A N 1
ATOM 547 C CA . ALA A 1 73 ? 15.208 4.111 -29.057 1.00 86.69 73 ALA A CA 1
ATOM 548 C C . ALA A 1 73 ? 16.213 3.578 -30.094 1.00 86.69 73 ALA A C 1
ATOM 550 O O . ALA A 1 73 ? 17.425 3.727 -29.933 1.00 86.69 73 ALA A O 1
ATOM 551 N N . GLN A 1 74 ? 15.702 2.959 -31.159 1.00 83.06 74 GLN A N 1
ATOM 552 C CA . GLN A 1 74 ? 16.508 2.444 -32.265 1.00 83.06 74 GLN A CA 1
ATOM 553 C C . GLN A 1 74 ? 16.651 3.515 -33.345 1.00 83.06 74 GLN A C 1
ATOM 555 O O . GLN A 1 74 ? 15.686 3.846 -34.028 1.00 83.06 74 GLN A O 1
ATOM 560 N N . ASN A 1 75 ? 17.870 4.016 -33.536 1.00 77.69 75 ASN A N 1
ATOM 561 C CA . ASN A 1 75 ? 18.212 4.921 -34.635 1.00 77.69 75 ASN A CA 1
ATOM 562 C C . ASN A 1 75 ? 18.770 4.107 -35.813 1.00 77.69 75 ASN A C 1
ATOM 564 O O . ASN A 1 75 ? 19.953 4.198 -36.139 1.00 77.69 75 ASN A O 1
ATOM 568 N N . CYS A 1 76 ? 17.933 3.249 -36.395 1.00 77.38 76 CYS A N 1
ATOM 569 C CA . CYS A 1 76 ? 18.314 2.345 -37.475 1.00 77.38 76 CYS A CA 1
ATOM 570 C C . CYS A 1 76 ? 17.156 2.217 -38.479 1.00 77.38 76 CYS A C 1
ATOM 572 O O . CYS A 1 76 ? 16.067 1.783 -38.116 1.00 77.38 76 CYS A O 1
ATOM 574 N N . GLU A 1 77 ? 17.398 2.614 -39.733 1.00 77.31 77 GLU A N 1
ATOM 575 C CA . GLU A 1 77 ? 16.398 2.656 -40.822 1.00 77.31 77 GLU A CA 1
ATOM 576 C C . GLU A 1 77 ? 16.614 1.553 -41.883 1.00 77.31 77 GLU A C 1
ATOM 578 O O . GLU A 1 77 ? 15.960 1.528 -42.923 1.00 77.31 77 GLU A O 1
ATOM 583 N N . SER A 1 78 ? 17.561 0.645 -41.643 1.00 79.69 78 SER A N 1
ATOM 584 C CA . SER A 1 78 ? 17.969 -0.418 -42.570 1.00 79.69 78 SER A CA 1
ATOM 585 C C . SER A 1 78 ? 17.082 -1.664 -42.460 1.00 79.69 78 SER A C 1
ATOM 587 O O . SER A 1 78 ? 16.671 -2.048 -41.371 1.00 79.69 78 SER A O 1
ATOM 589 N N . GLU A 1 79 ? 16.899 -2.419 -43.547 1.00 77.00 79 GLU A N 1
ATOM 590 C CA . GLU A 1 79 ? 16.096 -3.663 -43.523 1.00 77.00 79 GLU A CA 1
ATOM 591 C C . GLU A 1 79 ? 16.670 -4.795 -42.636 1.00 77.00 79 GLU A C 1
ATOM 593 O O . GLU A 1 79 ? 16.003 -5.797 -42.404 1.00 77.00 79 GLU A O 1
ATOM 598 N N . HIS A 1 80 ? 17.897 -4.642 -42.127 1.00 83.12 80 HIS A N 1
ATOM 599 C CA . HIS A 1 80 ? 18.600 -5.622 -41.287 1.00 83.12 80 HIS A CA 1
ATOM 600 C C . HIS A 1 80 ? 18.905 -5.099 -39.868 1.00 83.12 80 HIS A C 1
ATOM 602 O O . HIS A 1 80 ? 19.876 -5.528 -39.243 1.00 83.12 80 HIS A O 1
ATOM 608 N N . CYS A 1 81 ? 18.120 -4.148 -39.350 1.00 81.94 81 CYS A N 1
ATOM 609 C CA . CYS A 1 81 ? 18.278 -3.691 -37.967 1.00 81.94 81 CYS A CA 1
ATOM 610 C C . CYS A 1 81 ? 17.999 -4.834 -36.966 1.00 81.94 81 CYS A C 1
ATOM 612 O O . CYS A 1 81 ? 17.001 -5.544 -37.117 1.00 81.94 81 CYS A O 1
ATOM 614 N N . PRO A 1 82 ? 18.842 -5.025 -35.932 1.00 86.88 82 PRO A N 1
ATOM 615 C CA . PRO A 1 82 ? 18.554 -5.978 -34.866 1.00 86.88 82 PRO A CA 1
ATOM 616 C C . PRO A 1 82 ? 17.319 -5.531 -34.061 1.00 86.88 82 PRO A C 1
ATOM 618 O O . PRO A 1 82 ? 17.034 -4.332 -33.988 1.00 86.88 82 PRO A O 1
ATOM 621 N N . PRO A 1 83 ? 16.583 -6.465 -33.431 1.00 86.12 83 PRO A N 1
ATOM 622 C CA . PRO A 1 83 ? 15.487 -6.100 -32.542 1.00 86.12 83 PRO A CA 1
ATOM 623 C C . PRO A 1 83 ? 16.014 -5.293 -31.339 1.00 86.12 83 PRO A C 1
ATOM 625 O O . PRO A 1 83 ? 17.118 -5.569 -30.861 1.00 86.12 83 PRO A O 1
ATOM 628 N N . PRO A 1 84 ? 15.246 -4.315 -30.823 1.00 88.00 84 PRO A N 1
ATOM 629 C CA . PRO A 1 84 ? 15.609 -3.617 -29.597 1.00 88.00 84 PRO A CA 1
ATOM 630 C C . PRO A 1 84 ? 15.662 -4.580 -28.409 1.00 88.00 84 PRO A C 1
ATOM 632 O O . PRO A 1 84 ? 14.766 -5.403 -28.227 1.00 88.00 84 PRO A O 1
ATOM 635 N N . ASP A 1 85 ? 16.686 -4.425 -27.573 1.00 91.31 85 ASP A N 1
ATOM 636 C CA . ASP A 1 85 ? 16.794 -5.126 -26.294 1.00 91.31 85 ASP A CA 1
ATOM 637 C C . ASP A 1 85 ? 15.864 -4.453 -25.274 1.00 91.31 85 ASP A C 1
ATOM 639 O O . ASP A 1 85 ? 16.176 -3.387 -24.743 1.00 91.31 85 ASP A O 1
ATOM 643 N N . CYS A 1 86 ? 14.660 -5.001 -25.103 1.00 94.12 86 CYS A N 1
ATOM 644 C CA . CYS A 1 86 ? 13.607 -4.402 -24.285 1.00 94.12 86 CYS A CA 1
ATOM 645 C C . CYS A 1 86 ? 13.541 -5.028 -22.889 1.00 94.12 86 CYS A C 1
ATOM 647 O O . CYS A 1 86 ? 13.420 -6.246 -22.749 1.00 94.12 86 CYS A O 1
ATOM 649 N N . GLU A 1 87 ? 13.487 -4.190 -21.857 1.00 96.31 87 GLU A N 1
ATOM 650 C CA . GLU A 1 87 ? 13.337 -4.620 -20.466 1.00 96.31 87 GLU A CA 1
ATOM 651 C C . GLU A 1 87 ? 11.877 -4.489 -20.000 1.00 96.31 87 GLU A C 1
ATOM 653 O O . GLU A 1 87 ? 11.156 -3.575 -20.402 1.00 96.31 87 GLU A O 1
ATOM 658 N N . THR A 1 88 ? 11.419 -5.396 -19.132 1.00 97.31 88 THR A N 1
ATOM 659 C CA . THR A 1 88 ? 10.127 -5.248 -18.441 1.00 97.31 88 THR A CA 1
ATOM 660 C C . THR A 1 88 ? 10.349 -4.598 -17.083 1.00 97.31 88 THR A C 1
ATOM 662 O O . THR A 1 88 ? 10.883 -5.229 -16.174 1.00 97.31 88 THR A O 1
ATOM 665 N N . VAL A 1 89 ? 9.894 -3.356 -16.929 1.00 96.88 89 VAL A N 1
ATOM 666 C CA . VAL A 1 89 ? 10.027 -2.584 -15.689 1.00 96.88 89 VAL A CA 1
ATOM 667 C C . VAL A 1 89 ? 8.677 -2.534 -14.979 1.00 96.88 89 VAL A C 1
ATOM 669 O O . VAL A 1 89 ? 7.672 -2.137 -15.569 1.00 96.88 89 VAL A O 1
ATOM 672 N N . CYS A 1 90 ? 8.649 -2.925 -13.705 1.00 97.75 90 CYS A N 1
ATOM 673 C CA . CYS A 1 90 ? 7.463 -2.880 -12.849 1.00 97.75 90 CYS A CA 1
ATOM 674 C C . CYS A 1 90 ? 7.581 -1.761 -11.808 1.00 97.75 90 CYS A C 1
ATOM 676 O O . CYS A 1 90 ? 8.632 -1.594 -11.193 1.00 97.75 90 CYS A O 1
ATOM 678 N N . GLY A 1 91 ? 6.498 -1.007 -11.603 1.00 96.25 91 GLY A N 1
ATOM 679 C CA . GLY A 1 91 ? 6.395 -0.029 -10.516 1.00 96.25 91 GLY A CA 1
ATOM 680 C C . GLY A 1 91 ? 6.129 -0.673 -9.151 1.00 96.25 91 GLY A C 1
ATOM 681 O O . GLY A 1 91 ? 5.994 -1.889 -9.032 1.00 96.25 91 GLY A O 1
ATOM 682 N N . GLU A 1 92 ? 6.002 0.152 -8.113 1.00 96.88 92 GLU A N 1
ATOM 683 C CA . GLU A 1 92 ? 5.652 -0.320 -6.769 1.00 96.88 92 GLU A CA 1
ATOM 684 C C . GLU A 1 92 ? 4.209 -0.874 -6.712 1.00 96.88 92 GLU A C 1
ATOM 686 O O . GLU A 1 92 ? 3.298 -0.312 -7.337 1.00 96.88 92 GLU A O 1
ATOM 691 N N . PRO A 1 93 ? 3.960 -1.972 -5.972 1.00 96.25 93 PRO A N 1
ATOM 692 C CA . PRO A 1 93 ? 2.620 -2.517 -5.793 1.00 96.25 93 PRO A CA 1
ATOM 693 C C . PRO A 1 93 ? 1.792 -1.646 -4.838 1.00 96.25 93 PRO A C 1
ATOM 695 O O . PRO A 1 93 ? 2.269 -1.191 -3.800 1.00 96.25 93 PRO A O 1
ATOM 698 N N . VAL A 1 94 ? 0.508 -1.457 -5.150 1.00 95.81 94 VAL A N 1
ATOM 699 C CA . VAL A 1 94 ? -0.412 -0.738 -4.256 1.00 95.81 94 VAL A CA 1
ATOM 700 C C . VAL A 1 94 ? -0.900 -1.695 -3.172 1.00 95.81 94 VAL A C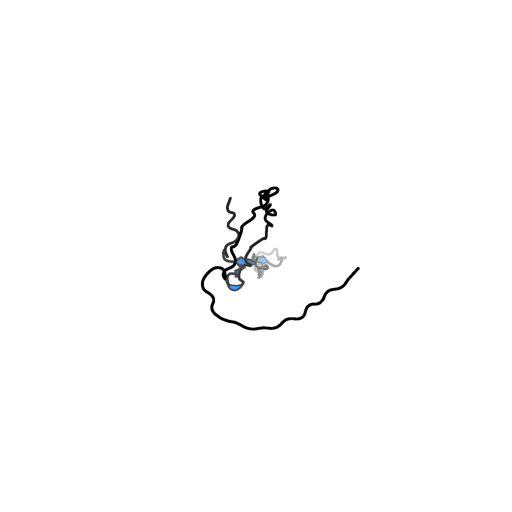 1
ATOM 702 O O . VAL A 1 94 ? -1.643 -2.634 -3.469 1.00 95.81 94 VAL A O 1
ATOM 705 N N . CYS A 1 95 ? -0.501 -1.435 -1.927 1.00 95.06 95 CYS A N 1
ATOM 706 C CA . CYS A 1 95 ? -0.869 -2.228 -0.757 1.00 95.06 95 CYS A CA 1
ATOM 707 C C . CYS A 1 95 ? -1.861 -1.499 0.158 1.00 95.06 95 CYS A C 1
ATOM 709 O O . CYS A 1 95 ? -1.766 -0.289 0.364 1.00 95.06 95 CYS A O 1
ATOM 711 N N . HIS A 1 96 ? -2.783 -2.252 0.755 1.00 91.88 96 HIS A N 1
ATOM 712 C CA . HIS A 1 96 ? -3.708 -1.787 1.787 1.00 91.88 96 HIS A CA 1
ATOM 713 C C . HIS A 1 96 ? -3.824 -2.821 2.915 1.00 91.88 96 HIS A C 1
ATOM 715 O O . HIS A 1 96 ? -3.535 -4.003 2.731 1.00 91.88 96 HIS A O 1
ATOM 721 N N . LEU A 1 97 ? -4.223 -2.374 4.107 1.00 89.94 97 LEU A N 1
ATOM 722 C CA . LEU A 1 97 ? -4.456 -3.257 5.249 1.00 89.94 97 LEU A CA 1
ATOM 723 C C . LEU A 1 97 ? -5.926 -3.698 5.259 1.00 89.94 97 LEU A C 1
ATOM 725 O O . LEU A 1 97 ? -6.823 -2.864 5.380 1.00 89.94 97 LEU A O 1
ATOM 729 N N . GLU A 1 98 ? -6.177 -4.999 5.144 1.00 89.00 98 GLU A N 1
ATOM 730 C CA . GLU A 1 98 ? -7.507 -5.584 5.320 1.00 89.00 98 GLU A CA 1
ATOM 731 C C . GLU A 1 98 ? -7.611 -6.180 6.719 1.00 89.00 98 GLU A C 1
ATOM 733 O O . GLU A 1 98 ? -7.084 -7.259 6.985 1.00 89.00 98 GLU A O 1
ATOM 738 N N . CYS A 1 99 ? -8.302 -5.472 7.610 1.00 85.75 99 CYS A N 1
ATOM 739 C CA . CYS A 1 99 ? -8.703 -5.996 8.909 1.00 85.75 99 CYS A CA 1
ATOM 740 C C . CYS A 1 99 ? -10.064 -6.685 8.808 1.00 85.75 99 CYS A C 1
ATOM 742 O O . CYS A 1 99 ? -10.990 -6.164 8.179 1.00 85.75 99 CYS A O 1
ATOM 744 N N . GLY A 1 100 ? -10.190 -7.851 9.443 1.00 74.00 100 GLY A N 1
ATOM 745 C CA . GLY A 1 100 ? -11.469 -8.527 9.628 1.00 74.00 100 GLY A CA 1
ATOM 746 C C . GLY A 1 100 ? -12.486 -7.632 10.342 1.00 74.00 100 GLY A C 1
ATOM 747 O O . GLY A 1 100 ? -12.132 -6.669 11.023 1.00 74.00 100 GLY A O 1
ATOM 748 N N . GLN A 1 101 ? -13.775 -7.946 10.193 1.00 66.50 101 GLN A N 1
ATOM 749 C CA . GLN A 1 101 ? -14.856 -7.192 10.832 1.00 66.50 101 GLN A CA 1
ATOM 750 C C . GLN A 1 101 ? -14.891 -7.450 12.346 1.00 66.50 101 GLN A C 1
ATOM 752 O O . GLN A 1 101 ? -15.757 -8.161 12.854 1.00 66.50 101 GLN A O 1
ATOM 757 N N . SER A 1 102 ? -13.983 -6.811 13.084 1.00 57.16 102 SER A N 1
ATOM 758 C CA . SER A 1 102 ? -13.989 -6.732 14.546 1.00 57.16 102 SER A CA 1
ATOM 759 C C . SER A 1 102 ? -15.110 -5.797 15.034 1.00 57.16 102 SER A C 1
ATOM 761 O O . SER A 1 102 ? -14.849 -4.744 15.613 1.00 57.16 102 SER A O 1
ATOM 763 N N . HIS A 1 103 ? -16.363 -6.163 14.736 1.00 51.62 103 HIS A N 1
ATOM 764 C CA . HIS A 1 103 ? -17.607 -5.505 15.157 1.00 51.62 103 HIS A CA 1
ATOM 765 C C . HIS A 1 103 ? -17.548 -3.966 15.197 1.00 51.62 103 HIS A C 1
ATOM 767 O O . HIS A 1 103 ? -17.819 -3.341 16.225 1.00 51.62 103 HIS A O 1
ATOM 773 N N . GLY A 1 104 ? -17.221 -3.352 14.056 1.00 50.22 104 GLY A N 1
ATOM 774 C CA . GLY A 1 104 ? -17.378 -1.913 13.869 1.00 50.22 104 GLY A CA 1
ATOM 775 C C . GLY A 1 104 ? -18.853 -1.529 13.983 1.00 50.22 104 GLY A C 1
ATOM 776 O O . GLY A 1 104 ? -19.634 -1.898 13.117 1.00 50.22 104 GLY A O 1
ATOM 777 N N . VAL A 1 105 ? -19.191 -0.838 15.075 1.00 53.09 105 VAL A N 1
ATOM 778 C CA . VAL A 1 105 ? -20.448 -0.121 15.366 1.00 53.09 105 VAL A CA 1
ATOM 779 C C . VAL A 1 105 ? -21.738 -0.833 14.918 1.00 53.09 105 VAL A C 1
ATOM 781 O O . VAL A 1 105 ? -22.186 -0.733 13.781 1.00 53.09 105 VAL A O 1
ATOM 784 N N . ARG A 1 106 ? -22.432 -1.469 15.874 1.00 49.47 106 ARG A N 1
ATOM 785 C CA . ARG A 1 106 ? -23.885 -1.679 15.748 1.00 49.47 106 ARG A CA 1
ATOM 786 C C . ARG A 1 106 ? -24.570 -0.325 15.922 1.00 49.47 106 ARG A C 1
ATOM 788 O O . ARG A 1 106 ? -24.950 0.019 17.041 1.00 49.47 106 ARG A O 1
ATOM 795 N N . ASP A 1 107 ? -24.709 0.417 14.827 1.00 53.38 107 ASP A N 1
ATOM 796 C CA . ASP A 1 107 ? -25.630 1.549 14.738 1.00 53.38 107 ASP A CA 1
ATOM 797 C C . ASP A 1 107 ? -27.056 1.001 14.853 1.00 53.38 107 ASP A C 1
ATOM 799 O O . ASP A 1 107 ? -27.686 0.595 13.877 1.00 53.38 107 ASP A O 1
ATOM 803 N N . HIS A 1 108 ? -27.534 0.917 16.094 1.00 46.75 108 HIS A N 1
ATOM 804 C CA . HIS A 1 108 ? -28.932 0.648 16.402 1.00 46.75 108 HIS A CA 1
ATOM 805 C C . HIS A 1 108 ? -29.733 1.928 16.195 1.00 46.75 108 HIS A C 1
ATOM 807 O O . HIS A 1 108 ? -29.892 2.725 17.122 1.00 46.75 108 HIS A O 1
ATOM 813 N N . LEU A 1 109 ? -30.188 2.099 14.955 1.00 42.56 109 LEU A N 1
ATOM 814 C CA . LEU A 1 109 ? -31.292 2.983 14.593 1.00 42.56 109 LEU A CA 1
ATOM 815 C C . LEU A 1 109 ? -32.637 2.311 14.923 1.00 42.56 109 LEU A C 1
ATOM 817 O O . LEU A 1 109 ? -32.740 1.085 14.689 1.00 42.56 109 LEU A O 1
#

Foldseek 3Di:
DDDDDDDDDDDDDDDDPPDPDDDDDDDPPDDDDPDPDDDDDDDDDDDDPDDDQDPVQKDKDWDFFDKDWAFPDDPDDDPPDDDTPIDIDTDDTDIDMDGDCPPDDPPPD

pLDDT: mean 73.74, std 17.37, range [38.81, 97.75]

Organism: NCBI:txid2562237

Secondary structure (DSSP, 8-state):
----------------SSS-S-------------------PPPPPP----PPPPGGGEEEEEPPPPEEEE-------STTPPPP--EEEE----EEEEE----------